Protein AF-A0A0Q6XI03-F1 (afdb_monomer)

pLDDT: mean 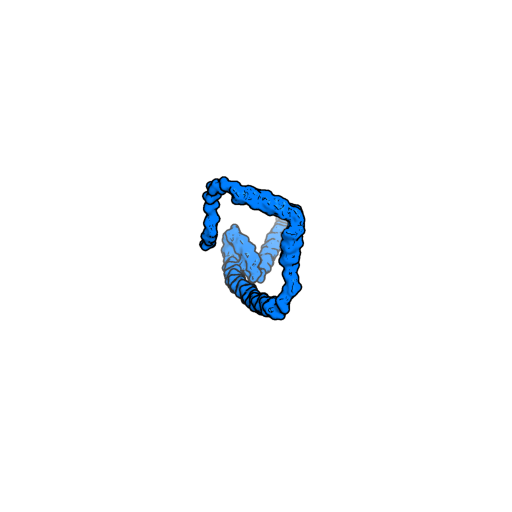73.68, std 15.42, range [41.09, 92.25]

Structure (mmCIF, N/CA/C/O backbone):
data_AF-A0A0Q6XI03-F1
#
_entry.id   AF-A0A0Q6XI03-F1
#
loop_
_atom_site.group_PDB
_atom_site.id
_atom_site.type_symbol
_atom_site.label_atom_id
_atom_site.label_alt_id
_atom_site.label_comp_id
_atom_site.label_asym_id
_atom_site.label_entity_id
_atom_site.label_seq_id
_atom_site.pdbx_PDB_ins_code
_atom_site.Cartn_x
_atom_site.Cartn_y
_atom_site.Cartn_z
_atom_site.occupancy
_atom_site.B_iso_or_equiv
_atom_site.auth_seq_id
_atom_site.auth_comp_id
_atom_site.auth_asym_id
_atom_site.auth_atom_id
_atom_site.pdbx_PDB_model_num
ATOM 1 N N . MET A 1 1 ? 54.865 -19.507 -55.260 1.00 41.16 1 MET A N 1
ATOM 2 C CA . MET A 1 1 ? 54.246 -18.188 -55.026 1.00 41.16 1 MET A CA 1
ATOM 3 C C . MET A 1 1 ? 53.096 -18.419 -54.079 1.00 41.16 1 MET A C 1
ATOM 5 O O . MET A 1 1 ? 52.071 -18.947 -54.483 1.00 41.16 1 MET A O 1
ATOM 9 N N . SER A 1 2 ? 53.371 -18.184 -52.802 1.00 54.59 2 SER A N 1
ATOM 10 C CA . SER A 1 2 ? 52.432 -18.338 -51.701 1.00 54.59 2 SER A CA 1
ATOM 11 C C . SER A 1 2 ? 51.731 -17.002 -51.524 1.00 54.59 2 SER A C 1
ATOM 13 O O . SER A 1 2 ? 52.381 -16.035 -51.143 1.00 54.59 2 SER A O 1
ATOM 15 N N . GLU A 1 3 ? 50.440 -16.940 -51.811 1.00 49.97 3 GLU A N 1
ATOM 16 C CA . GLU A 1 3 ? 49.596 -15.890 -51.255 1.00 49.97 3 GLU A CA 1
ATOM 17 C C . GLU A 1 3 ? 48.772 -16.546 -50.154 1.00 49.97 3 GLU A C 1
ATOM 19 O O . GLU A 1 3 ? 47.818 -17.284 -50.400 1.00 49.97 3 GLU A O 1
ATOM 24 N N . GLU A 1 4 ? 49.249 -16.357 -48.923 1.00 48.09 4 GLU A N 1
ATOM 25 C CA . GLU A 1 4 ? 48.496 -16.641 -47.713 1.00 48.09 4 GLU A CA 1
ATOM 26 C C . GLU A 1 4 ? 47.181 -15.866 -47.761 1.00 48.09 4 GLU A C 1
ATOM 28 O O . GLU A 1 4 ? 47.149 -14.637 -47.686 1.00 48.09 4 GLU A O 1
ATOM 33 N N . VAL A 1 5 ? 46.078 -16.605 -47.832 1.00 52.78 5 VAL A N 1
ATOM 34 C CA . VAL A 1 5 ? 44.763 -16.099 -47.456 1.00 52.78 5 VAL A CA 1
ATOM 35 C C . VAL A 1 5 ? 44.815 -15.843 -45.952 1.00 52.78 5 VAL A C 1
ATOM 37 O O . VAL A 1 5 ? 44.550 -16.729 -45.141 1.00 52.78 5 VAL A O 1
ATOM 40 N N . SER A 1 6 ? 45.207 -14.623 -45.588 1.00 53.72 6 SER A N 1
ATOM 41 C CA . SER A 1 6 ? 45.132 -14.087 -44.233 1.00 53.72 6 SER A CA 1
ATOM 42 C C . SER A 1 6 ? 43.655 -13.981 -43.842 1.00 53.72 6 SER A C 1
ATOM 44 O O . SER A 1 6 ? 42.992 -12.962 -44.035 1.00 53.72 6 SER A O 1
ATOM 46 N N . GLN A 1 7 ? 43.099 -15.096 -43.365 1.00 52.03 7 GLN A N 1
ATOM 47 C CA . GLN A 1 7 ? 41.801 -15.127 -42.712 1.00 52.03 7 GLN A CA 1
ATOM 48 C C . GLN A 1 7 ? 41.931 -14.387 -41.382 1.00 52.03 7 GLN A C 1
ATOM 50 O O . GLN A 1 7 ? 42.412 -14.926 -40.387 1.00 52.03 7 GLN A O 1
ATOM 55 N N . GLY A 1 8 ? 41.513 -13.123 -41.391 1.00 52.62 8 GLY A N 1
ATOM 56 C CA . GLY A 1 8 ? 41.371 -12.307 -40.197 1.00 52.62 8 GLY A CA 1
ATOM 57 C C . GLY A 1 8 ? 40.446 -12.982 -39.185 1.00 52.62 8 GLY A C 1
ATOM 58 O O . GLY A 1 8 ? 39.247 -13.127 -39.408 1.00 52.62 8 GLY A O 1
ATOM 59 N N . GLN A 1 9 ? 41.057 -13.405 -38.085 1.00 59.75 9 GLN A N 1
ATOM 60 C CA . GLN A 1 9 ? 40.503 -13.770 -36.783 1.00 59.75 9 GLN A CA 1
ATOM 61 C C . GLN A 1 9 ? 39.047 -13.302 -36.527 1.00 59.75 9 GLN A C 1
ATOM 63 O O . GLN A 1 9 ? 38.775 -12.099 -36.574 1.00 59.75 9 GLN A O 1
ATOM 68 N N . PRO A 1 10 ? 38.106 -14.195 -36.160 1.00 55.56 10 PRO A N 1
ATOM 69 C CA . PRO A 1 10 ? 36.762 -13.777 -35.786 1.00 55.56 10 PRO A CA 1
ATOM 70 C C . PRO A 1 10 ? 36.788 -13.069 -34.422 1.00 55.56 10 PRO A C 1
ATOM 72 O O . PRO A 1 10 ? 37.155 -13.654 -33.403 1.00 55.56 10 PRO A O 1
ATOM 75 N N . SER A 1 11 ? 36.352 -11.813 -34.376 1.00 58.31 11 SER A N 1
ATOM 76 C CA . SER A 1 11 ? 36.206 -10.969 -33.177 1.00 58.31 11 SER A CA 1
ATOM 77 C C . SER A 1 11 ? 35.059 -11.413 -32.237 1.00 58.31 11 SER A C 1
ATOM 79 O O . SER A 1 11 ? 34.314 -10.595 -31.698 1.00 58.31 11 SER A O 1
ATOM 81 N N . LEU A 1 12 ? 34.888 -12.724 -32.022 1.00 66.50 12 LEU A N 1
ATOM 82 C CA . LEU A 1 12 ? 33.642 -13.331 -31.528 1.00 66.50 12 LEU A CA 1
ATOM 83 C C . LEU A 1 12 ? 33.447 -13.599 -30.011 1.00 66.50 12 LEU A C 1
ATOM 85 O O . LEU A 1 12 ? 32.503 -14.318 -29.686 1.00 66.50 12 LEU A O 1
ATOM 89 N N . PRO A 1 13 ? 34.174 -13.020 -29.034 1.00 66.81 13 PRO A N 1
ATOM 90 C CA . PRO A 1 13 ? 33.734 -13.113 -27.636 1.00 66.81 13 PRO A CA 1
ATOM 91 C C . PRO A 1 13 ? 32.797 -11.965 -27.215 1.00 66.81 13 PRO A C 1
ATOM 93 O O . PRO A 1 13 ? 31.825 -12.193 -26.498 1.00 66.81 13 PRO A O 1
ATOM 96 N N . ILE A 1 14 ? 33.034 -10.731 -27.675 1.00 72.94 14 ILE A N 1
ATOM 97 C CA . ILE A 1 14 ? 32.363 -9.535 -27.127 1.00 72.94 14 ILE A CA 1
ATOM 98 C C . ILE A 1 14 ? 30.905 -9.432 -27.595 1.00 72.94 14 ILE A C 1
ATOM 100 O O . ILE A 1 14 ? 30.018 -9.171 -26.785 1.00 72.94 14 ILE A O 1
ATOM 104 N N . ALA A 1 15 ? 30.631 -9.689 -28.877 1.00 76.31 15 ALA A N 1
ATOM 105 C CA . ALA A 1 15 ? 29.280 -9.576 -29.435 1.00 76.31 15 ALA A CA 1
ATOM 106 C C . ALA A 1 15 ? 28.281 -10.535 -28.760 1.00 76.31 15 ALA A C 1
ATOM 108 O O . ALA A 1 15 ? 27.159 -10.150 -28.436 1.00 76.31 15 ALA A O 1
ATOM 109 N N . HIS A 1 16 ? 28.707 -11.769 -28.478 1.00 78.56 16 HIS A N 1
ATOM 110 C CA . HIS A 1 16 ? 27.873 -12.754 -27.793 1.00 78.56 16 HIS A CA 1
ATOM 111 C C . HIS A 1 16 ? 27.623 -12.381 -26.322 1.00 78.56 16 HIS A C 1
ATOM 113 O O . HIS A 1 16 ? 26.525 -12.600 -25.818 1.00 78.56 16 HIS A O 1
ATOM 119 N N . LEU A 1 17 ? 28.592 -11.758 -25.640 1.00 80.75 17 LEU A N 1
ATOM 120 C CA . LEU A 1 17 ? 28.395 -11.246 -24.278 1.00 80.75 17 LEU A CA 1
ATOM 121 C C . LEU A 1 17 ? 27.417 -10.063 -24.238 1.00 80.75 17 LEU A C 1
ATOM 123 O O . LEU A 1 17 ? 26.568 -10.011 -23.352 1.00 80.75 17 LEU A O 1
ATOM 127 N N . VAL A 1 18 ? 27.488 -9.150 -25.213 1.00 83.38 18 VAL A N 1
ATOM 128 C CA . VAL A 1 18 ? 26.518 -8.048 -25.361 1.00 83.38 18 VAL A CA 1
ATOM 129 C C . VAL A 1 18 ? 25.116 -8.594 -25.635 1.00 83.38 18 VAL A C 1
ATOM 131 O O . VAL A 1 18 ? 24.155 -8.147 -25.020 1.00 83.38 18 VAL A O 1
ATOM 134 N N . SER A 1 19 ? 25.003 -9.610 -26.494 1.00 84.12 19 SER A N 1
ATOM 135 C CA . SER A 1 19 ? 23.720 -10.241 -26.813 1.00 84.12 19 SER A CA 1
ATOM 136 C C . SER A 1 19 ? 23.139 -11.032 -25.633 1.00 84.12 19 SER A C 1
ATOM 138 O O . SER A 1 19 ? 21.935 -11.012 -25.401 1.00 84.12 19 SER A O 1
ATOM 140 N N . ARG A 1 20 ? 23.981 -11.677 -24.814 1.00 84.31 20 ARG A N 1
ATOM 141 C CA . ARG A 1 20 ? 23.528 -12.284 -23.553 1.00 84.31 20 ARG A CA 1
ATOM 142 C C . ARG A 1 20 ? 23.029 -11.242 -22.563 1.00 84.31 20 ARG A C 1
ATOM 144 O O . ARG A 1 20 ? 21.965 -11.437 -21.986 1.00 84.31 20 ARG A O 1
ATOM 151 N N . ARG A 1 21 ? 23.752 -10.128 -22.414 1.00 88.31 21 ARG A N 1
ATOM 152 C CA . ARG A 1 21 ? 23.326 -9.018 -21.554 1.00 88.31 21 ARG A CA 1
ATOM 153 C C . ARG A 1 21 ? 21.961 -8.479 -21.980 1.00 88.31 21 ARG A C 1
ATOM 155 O O . ARG A 1 21 ? 21.100 -8.334 -21.123 1.00 88.31 21 ARG A O 1
ATOM 162 N N . SER A 1 22 ? 21.737 -8.243 -23.274 1.00 88.00 22 SER A N 1
ATOM 163 C CA . SER A 1 22 ? 20.443 -7.732 -23.745 1.00 88.00 22 SER A CA 1
ATOM 164 C C . SER A 1 22 ? 19.298 -8.709 -23.464 1.00 88.00 22 SER A C 1
ATOM 166 O O . SER A 1 22 ? 18.223 -8.292 -23.054 1.00 88.00 22 SER A O 1
ATOM 168 N N . VAL A 1 23 ? 19.533 -10.020 -23.603 1.00 89.12 23 VAL A N 1
ATOM 169 C CA . VAL A 1 23 ? 18.523 -11.045 -23.278 1.00 89.12 23 VAL A CA 1
ATOM 170 C C . VAL A 1 23 ? 18.214 -11.081 -21.777 1.00 89.12 23 VAL A C 1
ATOM 172 O O . VAL A 1 23 ? 17.060 -11.247 -21.380 1.00 89.12 23 VAL A O 1
ATOM 175 N N . GLU A 1 24 ? 19.228 -10.934 -20.926 1.00 92.25 24 GLU A N 1
ATOM 176 C CA . GLU A 1 24 ? 19.040 -10.866 -19.474 1.00 92.25 24 GLU A CA 1
ATOM 177 C C . GLU A 1 24 ? 18.312 -9.584 -19.049 1.00 92.25 24 GLU A C 1
ATOM 179 O O . GLU A 1 24 ? 17.431 -9.647 -18.190 1.00 92.25 24 GLU A O 1
ATOM 184 N N . GLU A 1 25 ? 18.611 -8.452 -19.687 1.00 88.00 25 GLU A N 1
ATOM 185 C CA . GLU A 1 25 ? 17.915 -7.177 -19.487 1.00 88.00 25 GLU A CA 1
ATOM 186 C C . GLU A 1 25 ? 16.445 -7.269 -19.912 1.00 88.00 25 GLU A C 1
ATOM 188 O O . GLU A 1 25 ? 15.561 -6.929 -19.125 1.00 88.00 25 GLU A O 1
ATOM 193 N N . ASP A 1 26 ? 16.152 -7.813 -21.094 1.00 87.25 26 ASP A N 1
ATOM 194 C CA . ASP A 1 26 ? 14.778 -8.034 -21.560 1.00 87.25 26 ASP A CA 1
ATOM 195 C C . ASP A 1 26 ? 14.000 -8.941 -20.598 1.00 87.25 26 ASP A C 1
ATOM 197 O O . ASP A 1 26 ? 12.838 -8.685 -20.251 1.00 87.25 26 ASP A O 1
ATOM 201 N N . ARG A 1 27 ? 14.658 -9.990 -20.089 1.00 90.00 27 ARG A N 1
ATOM 202 C CA . ARG A 1 27 ? 14.072 -10.872 -19.080 1.00 90.00 27 ARG A CA 1
ATOM 203 C C . ARG A 1 27 ? 13.823 -10.130 -17.766 1.00 90.00 27 ARG A C 1
ATOM 205 O O . ARG A 1 27 ? 12.771 -10.342 -17.159 1.00 90.00 27 ARG A O 1
ATOM 212 N N . ALA A 1 28 ? 14.740 -9.279 -17.316 1.00 89.50 28 ALA A N 1
ATOM 213 C CA . ALA A 1 28 ? 14.558 -8.470 -16.114 1.00 89.50 28 ALA A CA 1
ATOM 214 C C . ALA A 1 28 ? 13.372 -7.503 -16.267 1.00 89.50 28 ALA A C 1
ATOM 216 O O . ALA A 1 28 ? 12.508 -7.448 -15.389 1.00 89.50 28 ALA A O 1
ATOM 217 N N . TRP A 1 29 ? 13.251 -6.836 -17.418 1.00 85.75 29 TRP A N 1
ATOM 218 C CA . TRP A 1 29 ? 12.106 -5.979 -17.724 1.00 85.75 29 TRP A CA 1
ATOM 219 C C . TRP A 1 29 ? 10.790 -6.752 -17.717 1.00 85.75 29 TRP A C 1
ATOM 221 O O . TRP A 1 29 ? 9.815 -6.292 -17.122 1.00 85.75 29 TRP A O 1
ATOM 231 N N . SER A 1 30 ? 10.751 -7.953 -18.301 1.00 88.38 30 SER A N 1
ATOM 232 C CA . SER A 1 30 ? 9.541 -8.787 -18.302 1.00 88.38 30 SER A CA 1
ATOM 233 C C . SER A 1 30 ? 9.062 -9.155 -16.888 1.00 88.38 30 SER A C 1
ATOM 235 O O . SER A 1 30 ? 7.865 -9.098 -16.599 1.00 88.38 30 SER A O 1
ATOM 237 N N . GLN A 1 31 ? 9.993 -9.455 -15.975 1.00 89.06 31 GLN A N 1
ATOM 238 C CA . GLN A 1 31 ? 9.680 -9.745 -14.573 1.00 89.06 31 GLN A CA 1
ATOM 239 C C . GLN A 1 31 ? 9.146 -8.505 -13.854 1.00 89.06 31 GLN A C 1
ATOM 241 O O . GLN A 1 31 ? 8.188 -8.596 -13.086 1.00 89.06 31 GLN A O 1
ATOM 246 N N . LEU A 1 32 ? 9.710 -7.337 -14.155 1.00 86.56 32 LEU A N 1
ATOM 247 C CA . LEU A 1 32 ? 9.270 -6.060 -13.608 1.00 86.56 32 LEU A CA 1
ATOM 248 C C . LEU A 1 32 ? 7.840 -5.709 -14.049 1.00 86.56 32 LEU A C 1
ATOM 250 O O . LEU A 1 32 ? 7.029 -5.267 -13.235 1.00 86.56 32 LEU A O 1
ATOM 254 N N . TYR A 1 33 ? 7.494 -5.981 -15.312 1.00 86.19 33 TYR A N 1
ATOM 255 C CA . TYR A 1 33 ? 6.124 -5.840 -15.812 1.00 86.19 33 TYR A CA 1
ATOM 256 C C . TYR A 1 33 ? 5.135 -6.755 -15.079 1.00 86.19 33 TYR A C 1
ATOM 258 O O . TYR A 1 33 ? 4.023 -6.321 -14.777 1.00 86.19 33 TYR A O 1
ATOM 266 N N . ALA A 1 34 ? 5.522 -7.995 -14.765 1.00 87.94 34 ALA A N 1
ATOM 267 C CA . ALA A 1 34 ? 4.679 -8.910 -13.994 1.00 87.94 34 ALA A CA 1
ATOM 268 C C . ALA A 1 34 ? 4.520 -8.458 -12.529 1.00 87.94 34 ALA A C 1
ATOM 270 O O . ALA A 1 34 ? 3.435 -8.562 -11.955 1.00 87.94 34 ALA A O 1
ATOM 271 N N . ALA A 1 35 ? 5.584 -7.908 -11.938 1.00 87.69 35 ALA A N 1
ATOM 272 C CA . ALA A 1 35 ? 5.618 -7.466 -10.546 1.00 87.69 35 ALA A CA 1
ATOM 273 C C . ALA A 1 35 ? 4.940 -6.106 -10.294 1.00 87.69 35 ALA A C 1
ATOM 275 O O . ALA A 1 35 ? 4.690 -5.766 -9.139 1.00 87.69 35 ALA A O 1
ATOM 276 N N . ILE A 1 36 ? 4.585 -5.342 -11.336 1.00 87.94 36 ILE A N 1
ATOM 277 C CA . ILE A 1 36 ? 4.082 -3.958 -11.218 1.00 87.94 36 ILE A CA 1
ATOM 278 C C . ILE A 1 36 ? 2.764 -3.814 -10.442 1.00 87.94 36 ILE A C 1
ATOM 280 O O . ILE A 1 36 ? 2.400 -2.721 -10.010 1.00 87.94 36 ILE A O 1
ATOM 284 N N . HIS A 1 37 ? 2.036 -4.920 -10.275 1.00 84.06 37 HIS A N 1
ATOM 285 C CA . HIS A 1 37 ? 0.844 -4.986 -9.434 1.00 84.06 37 HIS A CA 1
ATOM 286 C C . HIS A 1 37 ? 1.152 -4.787 -7.947 1.00 84.06 37 HIS A C 1
ATOM 288 O O . HIS A 1 37 ? 0.259 -4.412 -7.191 1.00 84.06 37 HIS A O 1
ATOM 294 N N . GLN A 1 38 ? 2.396 -5.029 -7.529 1.00 87.25 38 GLN A N 1
ATOM 295 C CA . GLN A 1 38 ? 2.834 -4.795 -6.163 1.00 87.25 38 GLN A CA 1
ATOM 296 C C . GLN A 1 38 ? 3.199 -3.315 -5.977 1.00 87.25 38 GLN A C 1
ATOM 298 O O . GLN A 1 38 ? 4.017 -2.786 -6.735 1.00 87.25 38 GLN A O 1
ATOM 303 N N . PRO A 1 39 ? 2.639 -2.634 -4.963 1.00 86.12 39 PRO A N 1
ATOM 304 C CA . PRO A 1 39 ? 2.864 -1.204 -4.767 1.00 86.12 39 PRO A CA 1
ATOM 305 C C . PRO A 1 39 ? 4.322 -0.859 -4.433 1.00 86.12 39 PRO A C 1
ATOM 307 O O . PRO A 1 39 ? 4.831 0.144 -4.922 1.00 86.12 39 PRO A O 1
ATOM 310 N N . SER A 1 40 ? 5.020 -1.708 -3.672 1.00 86.56 40 SER A N 1
ATOM 311 C CA . SER A 1 40 ? 6.439 -1.508 -3.342 1.00 86.56 40 SER A CA 1
ATOM 312 C C . SER A 1 40 ? 7.330 -1.528 -4.586 1.00 86.56 40 SER A C 1
ATOM 314 O O . SER A 1 40 ? 8.158 -0.643 -4.776 1.00 86.56 40 SER A O 1
ATOM 316 N N . ALA A 1 41 ? 7.103 -2.493 -5.482 1.00 85.94 41 ALA A N 1
ATOM 317 C CA . ALA A 1 41 ? 7.808 -2.562 -6.756 1.00 85.94 41 ALA A CA 1
ATOM 318 C C . ALA A 1 41 ? 7.472 -1.350 -7.642 1.00 85.94 41 ALA A C 1
ATOM 320 O O . ALA A 1 41 ? 8.358 -0.764 -8.254 1.00 85.94 41 ALA A O 1
ATOM 321 N N . ALA A 1 42 ? 6.208 -0.916 -7.687 1.00 88.31 42 ALA A N 1
ATOM 322 C CA . ALA A 1 42 ? 5.807 0.256 -8.465 1.00 88.31 42 ALA A CA 1
ATOM 323 C C . ALA A 1 42 ? 6.496 1.558 -8.007 1.00 88.31 42 ALA A C 1
ATOM 325 O O . ALA A 1 42 ? 6.872 2.368 -8.856 1.00 88.31 42 ALA A O 1
ATOM 326 N N . GLU A 1 43 ? 6.703 1.757 -6.701 1.00 89.62 43 GLU A N 1
ATOM 327 C CA . GLU A 1 43 ? 7.446 2.909 -6.160 1.00 89.62 43 GLU A CA 1
ATOM 328 C C . GLU A 1 43 ? 8.903 2.941 -6.623 1.00 89.62 43 GLU A C 1
ATOM 330 O O . GLU A 1 43 ? 9.377 3.966 -7.123 1.00 89.62 43 GLU A O 1
ATOM 335 N N . GLU A 1 44 ? 9.607 1.819 -6.487 1.00 88.50 44 GLU A N 1
ATOM 336 C CA . GLU A 1 44 ? 11.012 1.705 -6.883 1.00 88.50 44 GLU A CA 1
ATOM 337 C C . GLU A 1 44 ? 11.188 1.950 -8.381 1.00 88.50 44 GLU A C 1
ATOM 339 O O . GLU A 1 44 ? 12.089 2.683 -8.799 1.00 88.50 44 GLU A O 1
ATOM 344 N N . VAL A 1 45 ? 10.269 1.421 -9.191 1.00 89.12 45 VAL A N 1
ATOM 345 C CA . VAL A 1 45 ? 10.326 1.592 -10.640 1.00 89.12 45 VAL A CA 1
ATOM 346 C C . VAL A 1 45 ? 10.018 3.028 -11.055 1.00 89.12 45 VAL A C 1
ATOM 348 O O . VAL A 1 45 ? 10.706 3.570 -11.916 1.00 89.12 45 VAL A O 1
ATOM 351 N N . VAL A 1 46 ? 9.049 3.700 -10.424 1.00 90.00 46 VAL A N 1
ATOM 352 C CA . VAL A 1 46 ? 8.809 5.134 -10.672 1.00 90.00 46 VAL A CA 1
ATOM 353 C C . VAL A 1 46 ? 10.043 5.958 -10.308 1.00 90.00 46 VAL A C 1
ATOM 355 O O . VAL A 1 46 ? 10.436 6.819 -11.092 1.00 90.00 46 VAL A O 1
ATOM 358 N N . LYS A 1 47 ? 10.691 5.668 -9.173 1.00 91.75 47 LYS A N 1
ATOM 359 C CA . LYS A 1 47 ? 11.918 6.352 -8.742 1.00 91.75 47 LYS A CA 1
ATOM 360 C C . LYS A 1 47 ? 13.060 6.167 -9.745 1.00 91.75 47 LYS A C 1
ATOM 362 O O . LYS A 1 47 ? 13.757 7.131 -10.052 1.00 91.75 47 LYS A O 1
ATOM 367 N N . GLN A 1 48 ? 13.233 4.956 -10.273 1.00 87.38 48 GLN A N 1
ATOM 368 C CA . GLN A 1 48 ? 14.266 4.662 -11.265 1.00 87.38 48 GLN A CA 1
ATOM 369 C C . GLN A 1 48 ? 13.968 5.317 -12.623 1.00 87.38 48 GLN A C 1
ATOM 371 O O . GLN A 1 48 ? 14.856 5.928 -13.215 1.00 87.38 48 GLN A O 1
ATOM 376 N N . LEU A 1 49 ? 12.719 5.263 -13.098 1.00 89.12 49 LEU A N 1
ATOM 377 C CA . LEU A 1 49 ? 12.318 5.875 -14.372 1.00 89.12 49 LEU A CA 1
ATOM 378 C C . LEU A 1 49 ? 12.274 7.408 -14.308 1.00 89.12 49 LEU A C 1
ATOM 380 O O . LEU A 1 49 ? 12.477 8.060 -15.326 1.00 89.12 49 LEU A O 1
ATOM 384 N N . ASP A 1 50 ? 12.017 8.016 -13.150 1.00 89.19 50 ASP A N 1
ATOM 385 C CA . ASP A 1 50 ? 12.113 9.474 -13.016 1.00 89.19 50 ASP A CA 1
ATOM 386 C C . ASP A 1 50 ? 13.574 9.965 -13.016 1.00 89.19 50 ASP A C 1
AT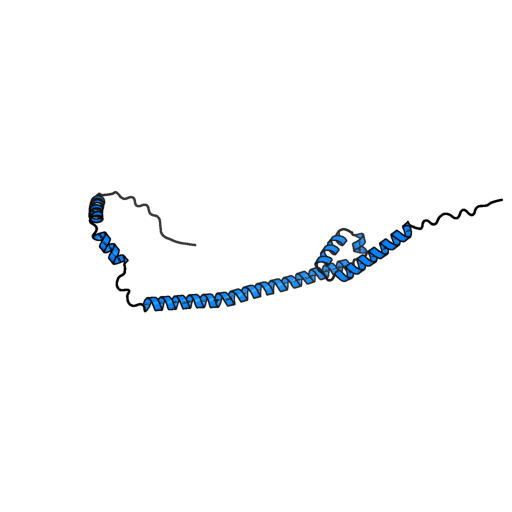OM 388 O O . ASP A 1 50 ? 13.820 11.103 -13.416 1.00 89.19 50 ASP A O 1
ATOM 392 N N . GLY A 1 51 ? 14.537 9.110 -12.645 1.00 88.81 51 GLY A N 1
ATOM 393 C CA . GLY A 1 51 ? 15.974 9.390 -12.749 1.00 88.81 51 GLY A CA 1
ATOM 394 C C . GLY A 1 51 ? 16.562 9.192 -14.153 1.00 88.81 51 GLY A C 1
ATOM 395 O O . GLY A 1 51 ? 17.541 9.853 -14.494 1.00 88.81 51 GLY A O 1
ATOM 396 N N . ASP A 1 52 ? 15.961 8.330 -14.980 1.00 88.00 52 ASP A N 1
ATOM 397 C CA . ASP A 1 52 ? 16.414 8.046 -16.347 1.00 88.00 52 ASP A CA 1
ATOM 398 C C . ASP A 1 52 ? 15.344 8.394 -17.399 1.00 88.00 52 ASP A C 1
ATOM 400 O O . ASP A 1 52 ? 14.434 7.619 -17.717 1.00 88.00 52 ASP A O 1
ATOM 404 N N . ALA A 1 53 ? 15.496 9.578 -17.997 1.00 84.31 53 ALA A N 1
ATOM 405 C CA . ALA A 1 53 ? 14.578 10.102 -19.003 1.00 84.31 53 ALA A CA 1
ATOM 406 C C . ALA A 1 53 ? 14.537 9.275 -20.301 1.00 84.31 53 ALA A C 1
ATOM 408 O O . ALA A 1 53 ? 13.525 9.324 -21.007 1.00 84.31 53 ALA A O 1
ATOM 409 N N . GLN A 1 54 ? 15.597 8.532 -20.633 1.00 84.31 54 GLN A N 1
ATOM 410 C CA . GLN A 1 54 ? 15.633 7.699 -21.834 1.00 84.31 54 GLN A CA 1
ATOM 411 C C . GLN A 1 54 ? 14.847 6.403 -21.601 1.00 84.31 54 GLN A C 1
ATOM 413 O O . GLN A 1 54 ? 13.948 6.080 -22.383 1.00 84.31 54 GLN A O 1
ATOM 418 N N . SER A 1 55 ? 15.077 5.732 -20.470 1.00 81.00 55 SER A N 1
ATOM 419 C CA . SER A 1 55 ? 14.307 4.543 -20.070 1.00 81.00 55 SER A CA 1
ATOM 420 C C . SER A 1 55 ? 12.822 4.850 -19.852 1.00 81.00 55 SER A C 1
ATOM 422 O O . SER A 1 55 ? 11.955 4.060 -20.231 1.00 81.00 55 SER A O 1
ATOM 424 N N . LYS A 1 56 ? 12.493 6.041 -19.338 1.00 86.44 56 LYS A N 1
ATOM 425 C CA . LYS A 1 56 ? 11.104 6.508 -19.198 1.00 86.44 56 LYS A CA 1
ATOM 426 C C . LYS A 1 56 ? 10.363 6.623 -20.526 1.00 86.44 56 LYS A C 1
ATOM 428 O O . LYS A 1 56 ? 9.173 6.322 -20.587 1.00 86.44 56 LYS A O 1
ATOM 433 N N . ARG A 1 57 ? 11.045 7.079 -21.582 1.00 87.06 57 ARG A N 1
ATOM 434 C CA . ARG A 1 57 ? 10.458 7.184 -22.928 1.00 87.06 57 ARG A CA 1
ATOM 435 C C . ARG A 1 57 ? 10.237 5.800 -23.534 1.00 87.06 57 ARG A C 1
ATOM 437 O O . ARG A 1 57 ? 9.174 5.565 -24.099 1.00 87.06 57 ARG A O 1
ATOM 444 N N . ASN A 1 58 ? 11.186 4.882 -23.345 1.00 86.44 58 ASN A N 1
ATOM 445 C CA . ASN A 1 58 ? 11.097 3.512 -23.857 1.00 86.44 58 ASN A CA 1
ATOM 446 C C . ASN A 1 58 ? 10.027 2.670 -23.136 1.00 86.44 58 ASN A C 1
ATOM 448 O O . ASN A 1 58 ? 9.385 1.823 -23.754 1.00 86.44 58 ASN A O 1
ATOM 452 N N . HIS A 1 59 ? 9.786 2.920 -21.844 1.00 86.94 59 HIS A N 1
ATOM 453 C CA . HIS A 1 59 ? 8.847 2.151 -21.016 1.00 86.94 59 HIS A CA 1
ATOM 454 C C . HIS A 1 59 ? 7.740 3.018 -20.393 1.00 86.94 59 HIS A C 1
ATOM 456 O O . HIS A 1 59 ? 7.355 2.845 -19.234 1.00 86.94 59 HIS A O 1
ATOM 462 N N . LEU A 1 60 ? 7.175 3.939 -21.181 1.00 89.00 60 LEU A N 1
ATOM 463 C CA . LEU A 1 60 ? 6.119 4.857 -20.733 1.00 89.00 60 LEU A CA 1
ATOM 464 C C . LEU A 1 60 ? 4.881 4.121 -20.189 1.00 89.00 60 LEU A C 1
ATOM 466 O O . LEU A 1 60 ? 4.291 4.537 -19.192 1.00 89.00 60 LEU A O 1
ATOM 470 N N . ALA A 1 61 ? 4.492 3.014 -20.826 1.00 88.75 61 ALA A N 1
ATOM 471 C CA . ALA A 1 61 ? 3.342 2.219 -20.401 1.00 88.75 61 ALA A CA 1
ATOM 472 C C . ALA A 1 61 ? 3.524 1.667 -18.978 1.00 88.75 61 ALA A C 1
ATOM 474 O O . ALA A 1 61 ? 2.586 1.686 -18.179 1.00 88.75 61 ALA A O 1
ATOM 475 N N . LEU A 1 62 ? 4.747 1.242 -18.642 1.00 89.12 62 LEU A N 1
ATOM 476 C CA . LEU A 1 62 ? 5.093 0.778 -17.304 1.00 89.12 62 LEU A CA 1
ATOM 477 C C . LEU A 1 62 ? 4.981 1.924 -16.297 1.00 89.12 62 LEU A C 1
ATOM 479 O O . LEU A 1 62 ? 4.335 1.768 -15.266 1.00 89.12 62 LEU A O 1
ATOM 483 N N . TYR A 1 63 ? 5.525 3.095 -16.629 1.00 90.69 63 TYR A N 1
ATOM 484 C CA . TYR A 1 63 ? 5.443 4.283 -15.778 1.00 90.69 63 TYR A CA 1
ATOM 485 C C . TYR A 1 63 ? 4.001 4.690 -15.453 1.00 90.69 63 TYR A C 1
ATOM 487 O O . TYR A 1 63 ? 3.666 4.972 -14.300 1.00 90.69 63 TYR A O 1
ATOM 495 N N . ILE A 1 64 ? 3.128 4.708 -16.465 1.00 91.62 64 ILE A N 1
ATOM 496 C CA . ILE A 1 64 ? 1.709 5.031 -16.281 1.00 91.62 64 ILE A CA 1
ATOM 497 C C . ILE A 1 64 ? 1.055 3.986 -15.377 1.00 91.62 64 ILE A C 1
ATOM 499 O O . ILE A 1 64 ? 0.377 4.357 -14.418 1.00 91.62 64 ILE A O 1
ATOM 503 N N . ARG A 1 65 ? 1.309 2.697 -15.632 1.00 89.75 65 ARG A N 1
ATOM 504 C CA . ARG A 1 65 ? 0.742 1.603 -14.840 1.00 89.75 65 ARG A CA 1
ATOM 505 C C . ARG A 1 65 ? 1.208 1.624 -13.383 1.00 89.75 65 ARG A C 1
ATOM 507 O O . ARG A 1 65 ? 0.393 1.441 -12.484 1.00 89.75 65 ARG A O 1
ATOM 514 N N . ALA A 1 66 ? 2.480 1.919 -13.140 1.00 89.44 66 ALA A N 1
ATOM 515 C CA . ALA A 1 66 ? 3.030 2.089 -11.799 1.00 89.44 66 ALA A CA 1
ATOM 516 C C . ALA A 1 66 ? 2.354 3.254 -11.057 1.00 89.44 66 ALA A C 1
ATOM 518 O O . ALA A 1 66 ? 1.956 3.144 -9.901 1.00 89.44 66 ALA A O 1
ATOM 519 N N . LYS A 1 67 ? 2.132 4.384 -11.740 1.00 91.12 67 LYS A N 1
ATOM 520 C CA . LYS A 1 67 ? 1.410 5.518 -11.148 1.00 91.12 67 LYS A CA 1
ATOM 521 C C . LYS A 1 67 ? -0.050 5.201 -10.841 1.00 91.12 67 LYS A C 1
ATOM 523 O O . LYS A 1 67 ? -0.582 5.732 -9.865 1.00 91.12 67 LYS A O 1
ATOM 528 N N . THR A 1 68 ? -0.713 4.379 -11.651 1.00 90.56 68 THR A N 1
ATOM 529 C CA . THR A 1 68 ? -2.097 3.967 -11.380 1.00 90.56 68 THR A CA 1
ATOM 530 C C . THR A 1 68 ? -2.187 3.015 -10.192 1.00 90.56 68 THR A C 1
ATOM 532 O O . THR A 1 68 ? -3.031 3.242 -9.327 1.00 90.56 68 THR A O 1
ATOM 535 N N . THR A 1 69 ? -1.283 2.037 -10.069 1.00 88.44 69 THR A N 1
ATOM 536 C CA . THR A 1 69 ? -1.294 1.095 -8.934 1.00 88.44 69 THR A CA 1
ATOM 537 C C . THR A 1 69 ? -1.059 1.809 -7.602 1.00 88.44 69 THR A C 1
ATOM 539 O O . THR A 1 69 ? -1.768 1.545 -6.632 1.00 88.44 69 THR A O 1
ATOM 542 N N . LEU A 1 70 ? -0.174 2.813 -7.562 1.00 88.56 70 LEU A N 1
ATOM 543 C CA . LEU A 1 70 ? 0.029 3.641 -6.363 1.00 88.56 70 LEU A CA 1
ATOM 544 C C . LEU A 1 70 ? -1.201 4.474 -5.981 1.00 88.56 70 LEU A C 1
ATOM 546 O O . LEU A 1 70 ? -1.500 4.663 -4.800 1.00 88.56 70 LEU A O 1
ATOM 550 N N . ARG A 1 71 ? -1.965 4.960 -6.967 1.00 88.75 71 ARG A N 1
ATOM 551 C CA . ARG A 1 71 ? -3.221 5.681 -6.701 1.00 88.75 71 ARG A CA 1
ATOM 552 C C . ARG A 1 71 ? -4.296 4.753 -6.138 1.00 88.75 71 ARG A C 1
ATOM 554 O O . ARG A 1 71 ? -4.990 5.134 -5.197 1.00 88.75 71 ARG A O 1
ATOM 561 N N . GLU A 1 72 ? -4.418 3.548 -6.685 1.00 88.12 72 GLU A N 1
ATOM 562 C CA . GLU A 1 72 ? -5.368 2.532 -6.221 1.00 88.12 72 GLU A CA 1
ATOM 563 C C . GLU A 1 72 ? -5.041 2.033 -4.811 1.00 88.12 72 GLU A C 1
ATOM 565 O O . GLU A 1 72 ? -5.945 1.877 -3.981 1.00 88.12 72 GLU A O 1
ATOM 570 N N . GLN A 1 73 ? -3.753 1.846 -4.509 1.00 86.25 73 GLN A N 1
ATOM 571 C CA . GLN A 1 73 ? -3.303 1.488 -3.169 1.00 86.25 73 GLN A CA 1
ATOM 572 C C . GLN A 1 73 ? -3.653 2.595 -2.173 1.00 86.25 73 GLN A C 1
ATOM 574 O O . GLN A 1 73 ? -4.290 2.313 -1.161 1.00 86.25 73 GLN A O 1
ATOM 579 N N . LYS A 1 74 ? -3.337 3.860 -2.482 1.00 83.62 74 LYS A N 1
ATOM 580 C CA . LYS A 1 74 ? -3.672 4.998 -1.613 1.00 83.62 74 LYS A CA 1
ATOM 581 C C . LYS A 1 74 ? -5.179 5.112 -1.364 1.00 83.62 74 LYS A C 1
ATOM 583 O O . LYS A 1 74 ? -5.607 5.403 -0.247 1.00 83.62 74 LYS A O 1
ATOM 588 N N . ALA A 1 75 ? -5.998 4.853 -2.385 1.00 82.94 75 ALA A N 1
ATOM 589 C CA . ALA A 1 75 ? -7.454 4.829 -2.248 1.00 82.94 75 ALA A CA 1
ATOM 590 C C . ALA A 1 75 ? -7.939 3.667 -1.360 1.00 82.94 75 ALA A C 1
ATOM 592 O O . ALA A 1 75 ? -8.845 3.840 -0.539 1.00 82.94 75 ALA A O 1
ATOM 593 N N . SER A 1 76 ? -7.326 2.491 -1.494 1.00 78.56 76 SER A N 1
ATOM 594 C CA . SER A 1 76 ? -7.646 1.316 -0.676 1.00 78.56 76 SER A CA 1
ATOM 595 C C . SER A 1 76 ? -7.196 1.485 0.774 1.00 78.56 76 SER A C 1
ATOM 597 O O . SER A 1 76 ? -7.936 1.135 1.693 1.00 78.56 76 SER A O 1
ATOM 599 N N . GLU A 1 77 ? -6.038 2.097 0.999 1.00 79.38 77 GLU A N 1
ATOM 600 C CA . GLU A 1 77 ? -5.531 2.405 2.330 1.00 79.38 77 GLU A CA 1
ATOM 601 C C . GLU A 1 77 ? -6.414 3.437 3.040 1.00 79.38 77 GLU A C 1
ATOM 603 O O . GLU A 1 77 ? -6.812 3.221 4.184 1.00 79.38 77 GLU A O 1
ATOM 608 N N . ALA A 1 78 ? -6.834 4.500 2.345 1.00 77.88 78 ALA A N 1
ATOM 609 C CA . ALA A 1 78 ? -7.753 5.495 2.898 1.00 77.88 78 ALA A CA 1
ATOM 610 C C . ALA A 1 78 ? -9.096 4.879 3.334 1.00 77.88 78 ALA A C 1
ATOM 612 O O . ALA A 1 78 ? -9.680 5.288 4.342 1.00 77.88 78 ALA A O 1
ATOM 613 N N . ARG A 1 79 ? -9.588 3.871 2.602 1.00 73.69 79 ARG A N 1
ATOM 614 C CA . ARG A 1 79 ? -10.788 3.115 2.985 1.00 73.69 79 ARG A CA 1
ATOM 615 C C . ARG A 1 79 ? -10.529 2.246 4.216 1.00 73.69 79 ARG A C 1
ATOM 617 O O . ARG A 1 79 ? -11.314 2.293 5.162 1.00 73.69 79 ARG A O 1
ATOM 624 N N . ASN A 1 80 ? -9.422 1.509 4.240 1.00 75.25 80 ASN A N 1
ATOM 625 C CA . ASN A 1 80 ? -9.070 0.633 5.359 1.00 75.25 80 ASN A CA 1
ATOM 626 C C . ASN A 1 80 ? -8.816 1.412 6.657 1.00 75.25 80 ASN A C 1
ATOM 628 O O . ASN A 1 80 ? -9.229 0.960 7.722 1.00 75.25 80 ASN A O 1
ATOM 632 N N . GLN A 1 81 ? -8.224 2.606 6.582 1.00 77.44 81 GLN A N 1
ATOM 633 C CA . GLN A 1 81 ? -8.030 3.479 7.744 1.00 77.44 81 GLN A CA 1
ATOM 634 C C . GLN A 1 81 ? -9.365 3.912 8.362 1.00 77.44 81 GLN A C 1
ATOM 636 O O . GLN A 1 81 ? -9.523 3.869 9.583 1.00 77.44 81 GLN A O 1
ATOM 641 N N . ARG A 1 82 ? -10.357 4.269 7.534 1.00 79.56 82 ARG A N 1
ATOM 642 C CA . ARG A 1 82 ? -11.698 4.640 8.019 1.00 79.56 82 ARG A CA 1
ATOM 643 C C . ARG A 1 82 ? -12.397 3.466 8.695 1.00 79.56 82 ARG A C 1
ATOM 645 O O . ARG A 1 82 ? -12.986 3.645 9.756 1.00 79.56 82 ARG A O 1
ATOM 652 N N . VAL A 1 83 ? -12.295 2.270 8.116 1.00 77.12 83 VAL A N 1
ATOM 653 C CA . VAL A 1 83 ? -12.896 1.056 8.687 1.00 77.12 83 VAL A CA 1
ATOM 654 C C . VAL A 1 83 ? -12.195 0.656 9.985 1.00 77.12 83 VAL A C 1
ATOM 656 O O . VAL A 1 83 ? -12.867 0.408 10.980 1.00 77.12 83 VAL A O 1
ATOM 659 N N . GLY A 1 84 ? -10.862 0.665 10.027 1.00 78.38 84 GLY A N 1
ATOM 660 C CA . GLY A 1 84 ? -10.100 0.338 11.235 1.00 78.38 84 GLY A CA 1
ATOM 661 C C . GLY A 1 84 ? -10.366 1.314 12.383 1.00 78.38 84 GLY A C 1
ATOM 662 O O . GLY A 1 84 ? -10.591 0.891 13.518 1.00 78.38 84 GLY A O 1
ATOM 663 N N . ALA A 1 85 ? -10.419 2.616 12.088 1.00 81.81 85 ALA A N 1
ATOM 664 C CA . ALA A 1 85 ? -10.785 3.634 13.068 1.00 81.81 85 ALA A CA 1
ATOM 665 C C . ALA A 1 85 ? -12.233 3.461 13.551 1.00 81.81 85 ALA A C 1
ATOM 667 O O . ALA A 1 85 ? -12.489 3.520 14.752 1.00 81.81 85 ALA A O 1
ATOM 668 N N . PHE A 1 86 ? -13.172 3.187 12.641 1.00 84.56 86 PHE A N 1
ATOM 669 C CA . PHE A 1 86 ? -14.568 2.943 12.993 1.00 84.56 86 PHE A CA 1
ATOM 670 C C . PHE A 1 86 ? -14.727 1.715 13.892 1.00 84.56 86 PHE A C 1
ATOM 672 O O . PHE A 1 86 ? -15.360 1.812 14.937 1.00 84.56 86 PHE A O 1
ATOM 679 N N . VAL A 1 87 ? -14.105 0.587 13.540 1.00 89.06 87 VAL A N 1
ATOM 680 C CA . VAL A 1 87 ? -14.151 -0.650 14.334 1.00 89.06 87 VAL A CA 1
ATOM 681 C C . VAL A 1 87 ? -13.541 -0.433 15.717 1.00 89.06 87 VAL A C 1
ATOM 683 O O . VAL A 1 87 ? -14.122 -0.853 16.716 1.00 89.06 87 VAL A O 1
ATOM 686 N N . ARG A 1 88 ? -12.411 0.278 15.809 1.00 90.88 88 ARG A N 1
ATOM 687 C CA . ARG A 1 88 ? -11.775 0.594 17.096 1.00 90.88 88 ARG A CA 1
ATOM 688 C C . ARG A 1 88 ? -12.668 1.470 17.972 1.00 90.88 88 ARG A C 1
ATOM 690 O O . ARG A 1 88 ? -12.805 1.202 19.166 1.00 90.88 88 ARG A O 1
ATOM 697 N N . THR A 1 89 ? -13.308 2.481 17.391 1.00 85.19 89 THR A N 1
ATOM 698 C CA . THR A 1 89 ? -14.258 3.346 18.098 1.00 85.19 89 THR A CA 1
ATOM 699 C C . THR A 1 89 ? -15.504 2.569 18.519 1.00 85.19 89 THR A C 1
ATOM 701 O O . THR A 1 89 ? -15.885 2.633 19.685 1.00 85.19 89 THR A O 1
ATOM 704 N N . ALA A 1 90 ? -16.093 1.771 17.626 1.00 89.56 90 ALA A N 1
ATOM 705 C CA . ALA A 1 90 ? -17.263 0.945 17.910 1.00 89.56 90 ALA A CA 1
ATOM 706 C C . ALA A 1 90 ? -16.988 -0.044 19.047 1.00 89.56 90 ALA A C 1
ATOM 708 O O . ALA A 1 90 ? -17.752 -0.095 20.007 1.00 89.56 90 ALA A O 1
ATOM 709 N N . LEU A 1 91 ? -15.857 -0.752 19.004 1.00 89.69 91 LEU A N 1
ATOM 710 C CA . LEU A 1 91 ? -15.447 -1.652 20.079 1.00 89.69 91 LEU A CA 1
ATOM 711 C C . LEU A 1 91 ? -15.252 -0.894 21.398 1.00 89.69 91 LEU A C 1
ATOM 713 O O . LEU A 1 91 ? -15.716 -1.341 22.442 1.00 89.69 91 LEU A O 1
ATOM 717 N N . THR A 1 92 ? -14.623 0.283 21.355 1.00 87.50 92 THR A N 1
ATOM 718 C CA . THR A 1 92 ? -14.440 1.116 22.551 1.00 87.50 92 THR A CA 1
ATOM 719 C C . THR A 1 92 ? -15.783 1.531 23.150 1.00 87.50 92 THR A C 1
ATOM 721 O O . THR A 1 92 ? -15.954 1.431 24.360 1.00 87.50 92 THR A O 1
ATOM 724 N N . PHE A 1 93 ? -16.758 1.940 22.333 1.00 87.69 93 PHE A N 1
ATOM 725 C CA . PHE A 1 93 ? -18.107 2.281 22.799 1.00 87.69 93 PHE A CA 1
ATOM 726 C C . PHE A 1 93 ? -18.865 1.069 23.349 1.00 87.69 93 PHE A C 1
ATOM 728 O O . PHE A 1 93 ? -19.449 1.163 24.429 1.00 87.69 93 PHE A O 1
ATOM 735 N N . VAL A 1 94 ? -18.818 -0.067 22.650 1.00 90.19 94 VAL A N 1
ATOM 736 C CA . VAL A 1 94 ? -19.475 -1.317 23.063 1.00 90.19 94 VAL A CA 1
ATOM 737 C C . VAL A 1 94 ? -18.877 -1.872 24.350 1.00 90.19 94 VAL A C 1
ATOM 739 O O . VAL A 1 94 ? -19.600 -2.489 25.114 1.00 90.19 94 VAL A O 1
ATOM 742 N N . VAL A 1 95 ? -17.595 -1.640 24.637 1.00 85.31 95 VAL A N 1
ATOM 743 C CA . VAL A 1 95 ? -16.964 -2.095 25.886 1.00 85.31 95 VAL A CA 1
ATOM 744 C C . VAL A 1 95 ? -17.128 -1.062 27.005 1.00 85.31 95 VAL A C 1
ATOM 746 O O . VAL A 1 95 ? -17.560 -1.400 28.106 1.00 85.31 95 VAL A O 1
ATOM 749 N N . MET A 1 96 ? -16.833 0.215 26.749 1.00 82.75 96 MET A N 1
ATOM 750 C CA . MET A 1 96 ? -16.874 1.263 27.780 1.00 82.75 96 MET A CA 1
ATOM 751 C C . MET A 1 96 ? -18.292 1.643 28.205 1.00 82.75 96 MET A C 1
ATOM 753 O O . MET A 1 96 ? -18.491 2.040 29.353 1.00 82.75 96 MET A O 1
ATOM 757 N N . GLY A 1 97 ? -19.273 1.533 27.307 1.00 81.88 97 GLY A N 1
ATOM 758 C CA . GLY A 1 97 ? -20.687 1.766 27.606 1.00 81.88 97 GLY A CA 1
ATOM 759 C C . GLY A 1 97 ? -21.211 0.861 28.729 1.00 81.88 97 GLY A C 1
ATOM 760 O O . GLY A 1 97 ? -21.553 1.371 29.799 1.00 81.88 97 GLY A O 1
ATOM 761 N N . PRO A 1 98 ? -21.232 -0.471 28.545 1.00 80.94 98 PRO A N 1
ATOM 762 C CA . PRO A 1 98 ? -21.670 -1.399 29.578 1.00 80.94 98 PRO A CA 1
ATOM 763 C C . PRO A 1 98 ? -20.745 -1.388 30.792 1.00 80.94 98 PRO A C 1
ATOM 765 O O . PRO A 1 98 ? -21.248 -1.466 31.906 1.00 80.94 98 PRO A O 1
ATOM 768 N N . LEU A 1 99 ? -19.430 -1.188 30.633 1.00 84.38 99 LEU A N 1
ATOM 769 C CA . LEU A 1 99 ? -18.532 -1.090 31.787 1.00 84.38 99 LEU A CA 1
ATOM 770 C C . LEU A 1 99 ? -18.891 0.100 32.695 1.00 84.38 99 LEU A C 1
ATOM 772 O O . LEU A 1 99 ? -18.922 -0.047 33.914 1.00 84.38 99 LEU A O 1
ATOM 776 N N . ARG A 1 100 ? -19.243 1.263 32.124 1.00 82.75 100 ARG A N 1
ATOM 777 C CA . ARG A 1 100 ? -19.759 2.407 32.899 1.00 82.75 100 ARG A CA 1
ATOM 778 C C . ARG A 1 100 ? -21.114 2.135 33.544 1.00 82.75 100 ARG A C 1
ATOM 780 O O . ARG A 1 100 ? -21.397 2.678 34.609 1.00 82.75 100 ARG A O 1
ATOM 787 N N . LEU A 1 101 ? -21.966 1.346 32.898 1.00 83.19 101 LEU A N 1
ATOM 788 C CA . LEU A 1 101 ? -23.264 0.985 33.458 1.00 83.19 101 LEU A CA 1
ATOM 789 C C . LEU A 1 101 ? -23.095 0.032 34.649 1.00 83.19 101 LEU A C 1
ATOM 791 O O . LEU A 1 101 ? -23.698 0.248 35.695 1.00 83.19 101 LEU A O 1
ATOM 795 N N . VAL A 1 102 ? -22.206 -0.956 34.519 1.00 86.62 102 VAL A N 1
ATOM 796 C CA . VAL A 1 102 ? -21.858 -1.907 35.581 1.00 86.62 102 VAL A CA 1
ATOM 797 C C . VAL A 1 102 ? -21.220 -1.190 36.767 1.00 86.62 102 VAL A C 1
ATOM 799 O O . VAL A 1 102 ? -21.625 -1.437 37.898 1.00 86.62 102 VAL A O 1
ATOM 802 N N . THR A 1 103 ? -20.282 -0.261 36.550 1.00 85.31 103 THR A N 1
ATOM 803 C CA . THR A 1 103 ? -19.678 0.493 37.665 1.00 85.31 103 THR A CA 1
ATOM 804 C C . THR A 1 103 ? -20.697 1.362 38.394 1.00 85.31 103 THR A C 1
ATOM 806 O O . THR A 1 103 ? -20.669 1.421 39.622 1.00 85.31 103 THR A O 1
ATOM 809 N N . LYS A 1 104 ? -21.638 1.983 37.672 1.00 84.56 104 LYS A N 1
ATOM 810 C CA . LYS A 1 104 ? -22.747 2.730 38.283 1.00 84.56 104 LYS A CA 1
ATOM 811 C C . LYS A 1 104 ? -23.704 1.827 39.058 1.00 84.56 104 LYS A C 1
ATOM 813 O O . LYS A 1 104 ? -24.077 2.176 40.172 1.00 84.56 104 LYS A O 1
ATOM 818 N N . ALA A 1 105 ? -24.066 0.671 38.507 1.00 82.62 105 ALA A N 1
ATOM 819 C CA . ALA A 1 105 ? -24.913 -0.301 39.193 1.00 82.62 105 ALA A CA 1
ATOM 820 C C . ALA A 1 105 ? -24.241 -0.828 40.468 1.00 82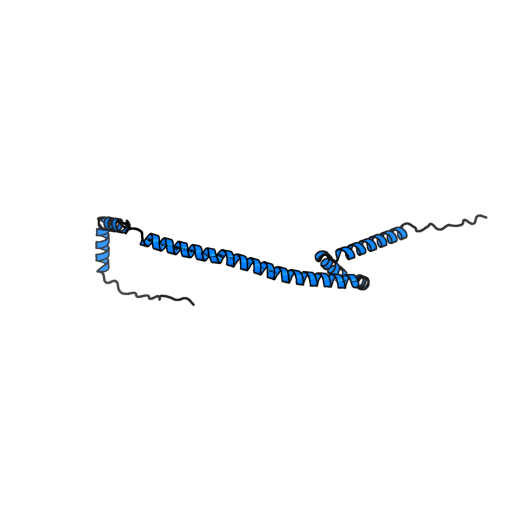.62 105 ALA A C 1
ATOM 822 O O . ALA A 1 105 ? -24.888 -0.929 41.504 1.00 82.62 105 ALA A O 1
ATOM 823 N N . PHE A 1 106 ? -22.933 -1.089 40.413 1.00 86.06 106 PHE A N 1
ATOM 824 C CA . PHE A 1 106 ? -22.151 -1.541 41.561 1.00 86.06 106 PHE A CA 1
ATOM 825 C C . PHE A 1 106 ? -21.991 -0.453 42.631 1.00 86.06 106 PHE A C 1
ATOM 827 O O . PHE A 1 106 ? -22.006 -0.745 43.822 1.00 86.06 106 PHE A O 1
ATOM 834 N N . ALA A 1 107 ? -21.851 0.815 42.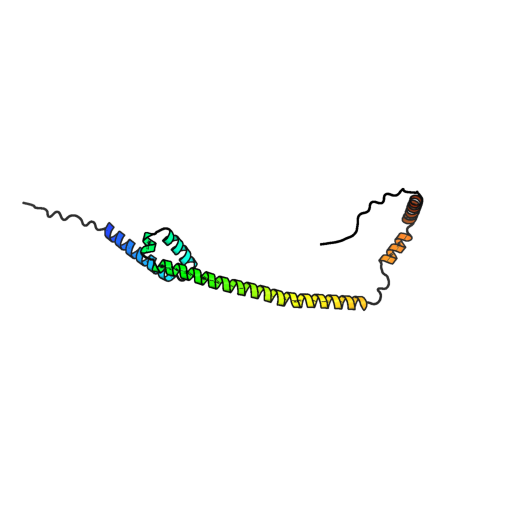234 1.00 82.69 107 ALA A N 1
ATOM 835 C CA . ALA A 1 107 ? -21.856 1.934 43.175 1.00 82.69 107 ALA A CA 1
ATOM 836 C C . ALA A 1 107 ? -23.222 2.074 43.864 1.00 82.69 107 ALA A C 1
ATOM 838 O O . ALA A 1 107 ? -23.280 2.159 45.086 1.00 82.69 107 ALA A O 1
ATOM 839 N N . ALA A 1 108 ? -24.315 1.993 43.101 1.00 77.31 108 ALA A N 1
ATOM 840 C CA . ALA A 1 108 ? -25.667 2.065 43.645 1.00 77.31 108 ALA A CA 1
ATOM 841 C C . ALA A 1 108 ? -25.974 0.906 44.606 1.00 77.31 108 ALA A C 1
ATOM 843 O O . ALA A 1 108 ? -26.541 1.127 45.672 1.00 77.31 108 ALA A O 1
ATOM 844 N N . THR A 1 109 ? -25.566 -0.327 44.285 1.00 75.12 109 THR A N 1
ATOM 845 C CA . THR A 1 109 ? -25.733 -1.453 45.214 1.00 75.12 109 THR A CA 1
ATOM 846 C C . THR A 1 109 ? -24.859 -1.311 46.452 1.00 75.12 109 THR A C 1
ATOM 848 O O . THR A 1 109 ? -25.318 -1.657 47.533 1.00 75.12 109 THR A O 1
ATOM 851 N N . ARG A 1 110 ? -23.641 -0.762 46.348 1.00 74.44 110 ARG A N 1
ATOM 852 C CA . ARG A 1 110 ? -22.818 -0.451 47.529 1.00 74.44 110 ARG A CA 1
ATOM 853 C C . ARG A 1 110 ? -23.472 0.595 48.419 1.00 74.44 110 ARG A C 1
ATOM 855 O O . ARG A 1 110 ? -23.518 0.371 49.621 1.00 74.44 110 ARG A O 1
ATOM 862 N N . ASP A 1 111 ? -24.007 1.672 47.854 1.00 72.25 111 ASP A N 1
ATOM 863 C CA . ASP A 1 111 ? -24.702 2.708 48.626 1.00 72.25 111 ASP A CA 1
ATOM 864 C C . ASP A 1 111 ? -25.945 2.142 49.322 1.00 72.25 111 ASP A C 1
ATOM 866 O O . ASP A 1 111 ? -26.171 2.415 50.499 1.00 72.25 111 ASP A O 1
ATOM 870 N N . VAL A 1 112 ? -26.708 1.280 48.641 1.00 73.44 112 VAL A N 1
ATOM 871 C CA . VAL A 1 112 ? -27.867 0.594 49.234 1.00 73.44 112 VAL A CA 1
ATOM 872 C C . VAL A 1 112 ? -27.440 -0.395 50.318 1.00 73.44 112 VAL A C 1
ATOM 874 O O . VAL A 1 112 ? -28.061 -0.428 51.375 1.00 73.44 112 VAL A O 1
ATOM 877 N N . VAL A 1 113 ? -26.366 -1.163 50.112 1.00 76.25 113 VAL A N 1
ATOM 878 C CA . VAL A 1 113 ? -25.837 -2.085 51.130 1.00 76.25 113 VAL A CA 1
ATOM 879 C C . VAL A 1 113 ? -25.329 -1.314 52.347 1.00 76.25 113 VAL A C 1
ATOM 881 O O . VAL A 1 113 ? -25.667 -1.690 53.465 1.00 76.25 113 VAL A O 1
ATOM 884 N N . VAL A 1 114 ? -24.599 -0.210 52.152 1.00 71.44 114 VAL A N 1
ATOM 885 C CA . VAL A 1 114 ? -24.133 0.681 53.230 1.00 71.44 114 VAL A CA 1
ATOM 886 C C . VAL A 1 114 ? -25.313 1.307 53.973 1.00 71.44 114 VAL A C 1
ATOM 888 O O . VAL A 1 114 ? -25.296 1.346 55.199 1.00 71.44 114 VAL A O 1
ATOM 891 N N . ALA A 1 115 ? -26.360 1.736 53.265 1.00 70.19 115 ALA A N 1
ATOM 892 C CA . ALA A 1 115 ? -27.572 2.273 53.880 1.00 70.19 115 ALA A CA 1
ATOM 893 C C . ALA A 1 115 ? -28.399 1.199 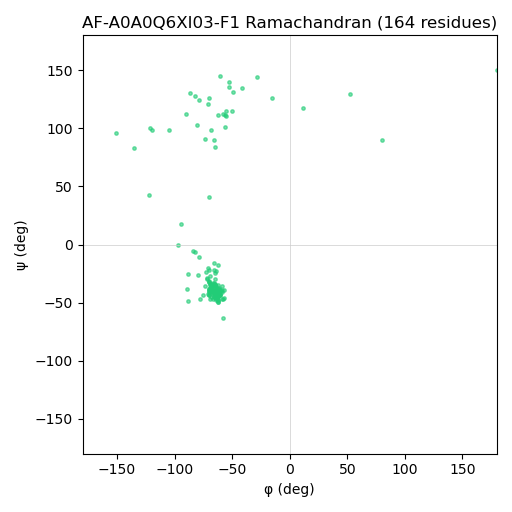54.612 1.00 70.19 115 ALA A C 1
ATOM 895 O O . ALA A 1 115 ? -29.038 1.494 55.618 1.00 70.19 115 ALA A O 1
ATOM 896 N N . SER A 1 116 ? -28.378 -0.048 54.131 1.00 67.44 116 SER A N 1
ATOM 897 C CA . SER A 1 116 ? -29.044 -1.196 54.765 1.00 67.44 116 SER A CA 1
ATOM 898 C C . SER A 1 116 ? -28.214 -1.848 55.873 1.00 67.44 116 SER A C 1
ATOM 900 O O . SER A 1 116 ? -28.687 -2.758 56.557 1.00 67.44 116 SER A O 1
ATOM 902 N N . MET A 1 117 ? -26.973 -1.397 56.060 1.00 58.19 117 MET A N 1
ATOM 903 C CA . MET A 1 117 ? -26.117 -1.880 57.125 1.00 58.19 117 MET A CA 1
ATOM 904 C C . MET A 1 117 ? -26.678 -1.355 58.455 1.00 58.19 117 MET A C 1
ATOM 906 O O . MET A 1 117 ? -26.892 -0.147 58.591 1.00 58.19 117 MET A O 1
ATOM 910 N N . PRO A 1 118 ? -26.943 -2.230 59.447 1.00 59.03 118 PRO A N 1
ATOM 911 C CA . PRO A 1 118 ? -27.396 -1.795 60.762 1.00 59.03 118 PRO A CA 1
ATOM 912 C C . PRO A 1 118 ? -26.417 -0.749 61.297 1.00 59.03 118 PRO A C 1
ATOM 914 O O . PRO A 1 118 ? -25.212 -0.938 61.096 1.00 59.03 118 PRO A O 1
ATOM 917 N N . PRO A 1 119 ? -26.887 0.326 61.963 1.00 56.47 119 PRO A N 1
ATOM 918 C CA . PRO A 1 119 ? -26.0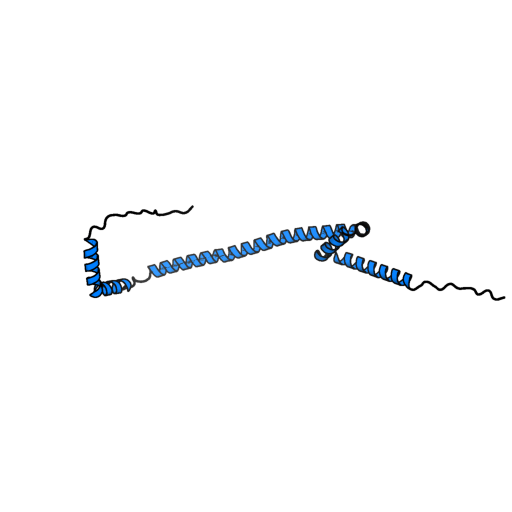17 1.400 62.428 1.00 56.47 119 PRO A CA 1
ATOM 919 C C . PRO A 1 119 ? -24.857 0.764 63.178 1.00 56.47 119 PRO A C 1
ATOM 921 O O . PRO A 1 119 ? -25.080 0.076 64.179 1.00 56.47 119 PRO A O 1
ATOM 924 N N . ALA A 1 120 ? -23.647 0.910 62.630 1.00 57.06 120 ALA A N 1
ATOM 925 C CA . ALA A 1 120 ? -22.450 0.298 63.175 1.00 57.06 120 ALA A CA 1
ATOM 926 C C . ALA A 1 120 ? -22.331 0.757 64.629 1.00 57.06 120 ALA A C 1
ATOM 928 O O . ALA A 1 120 ? -21.978 1.901 64.922 1.00 57.06 120 ALA A O 1
ATOM 929 N N . LYS A 1 121 ? -22.727 -0.119 65.557 1.00 54.06 121 LYS A N 1
ATOM 930 C CA . LYS A 1 121 ? -22.662 0.157 66.984 1.00 54.06 121 LYS A CA 1
ATOM 931 C C . LYS A 1 121 ? -21.183 0.355 67.303 1.00 54.06 121 LYS A C 1
ATOM 933 O O . LYS A 1 121 ? -20.424 -0.606 67.277 1.00 54.06 121 LYS A O 1
ATOM 938 N N . LYS A 1 122 ? -20.829 1.600 67.632 1.00 55.44 122 LYS A N 1
ATOM 939 C CA . LYS A 1 122 ? -19.503 2.105 68.029 1.00 55.44 122 LYS A CA 1
ATOM 940 C C . LYS A 1 122 ? -18.541 2.376 66.874 1.00 55.44 122 LYS A C 1
ATOM 942 O O . LYS A 1 122 ? -17.681 1.576 66.525 1.00 55.44 122 LYS A O 1
ATOM 947 N N . GLU A 1 123 ? -18.622 3.608 66.394 1.00 49.00 123 GLU A N 1
ATOM 948 C CA . GLU A 1 123 ? -17.557 4.298 65.681 1.00 49.00 123 GLU A CA 1
ATOM 949 C C . GLU A 1 123 ? -16.294 4.377 66.578 1.00 49.00 123 GLU A C 1
ATOM 951 O O . GLU A 1 123 ? -16.313 5.064 67.608 1.00 49.00 123 GLU A O 1
ATOM 956 N N . PRO A 1 124 ? -15.184 3.689 66.242 1.00 57.03 124 PRO A N 1
ATOM 957 C CA . PRO A 1 124 ? -13.987 3.624 67.088 1.00 57.03 124 PRO A CA 1
ATOM 958 C C . PRO A 1 124 ? -13.288 4.983 67.241 1.00 57.03 124 PRO A C 1
ATOM 960 O O . PRO A 1 124 ? -12.491 5.165 68.161 1.00 57.03 124 PRO A O 1
ATOM 963 N N . ALA A 1 125 ? -13.606 5.954 66.380 1.00 57.41 125 ALA A N 1
ATOM 964 C CA . ALA A 1 125 ? -13.116 7.322 66.492 1.00 57.41 125 ALA A CA 1
ATOM 965 C C . ALA A 1 125 ? -13.639 8.009 67.763 1.00 57.41 125 ALA A C 1
ATOM 967 O O . ALA A 1 125 ? -12.870 8.659 68.462 1.00 57.41 125 ALA A O 1
ATOM 968 N N . THR A 1 126 ? -14.907 7.789 68.131 1.00 57.06 126 THR A N 1
ATOM 969 C CA . THR A 1 126 ? -15.506 8.378 69.344 1.00 57.06 126 THR A CA 1
ATOM 970 C C . THR A 1 126 ? -14.950 7.774 70.636 1.00 57.06 126 THR A C 1
ATOM 972 O O . THR A 1 126 ? -14.825 8.459 71.650 1.00 57.06 126 THR A O 1
ATOM 975 N N . ALA A 1 127 ? -14.570 6.492 70.603 1.00 60.97 127 ALA A N 1
ATOM 976 C CA . ALA A 1 127 ? -13.892 5.838 71.717 1.00 60.97 127 ALA A CA 1
ATOM 977 C C . ALA A 1 127 ? -12.465 6.381 71.896 1.00 60.97 127 ALA A C 1
ATOM 979 O O . ALA A 1 127 ? -12.045 6.644 73.020 1.00 60.97 127 ALA A O 1
ATOM 980 N N . ARG A 1 128 ? -11.745 6.613 70.789 1.00 61.41 128 ARG A N 1
ATOM 981 C CA . ARG A 1 128 ? -10.384 7.170 70.807 1.00 61.41 128 ARG A CA 1
ATOM 982 C C . ARG A 1 128 ? -10.355 8.640 71.220 1.00 61.41 128 ARG A C 1
ATOM 984 O O . ARG A 1 128 ? -9.489 9.017 71.997 1.00 61.41 128 ARG A O 1
ATOM 991 N N . THR A 1 129 ? -11.314 9.458 70.785 1.00 63.56 129 THR A N 1
ATOM 992 C CA . THR A 1 129 ? -11.394 10.864 71.219 1.00 63.56 129 THR A CA 1
ATOM 993 C C . THR A 1 129 ? -11.760 10.995 72.694 1.00 63.56 129 THR A C 1
ATOM 995 O O . THR A 1 129 ? -11.243 11.881 73.364 1.00 63.56 129 THR A O 1
ATOM 998 N N . ARG A 1 130 ? -12.592 10.094 73.238 1.00 61.88 130 ARG A N 1
ATOM 999 C CA . ARG A 1 130 ? -12.839 10.026 74.688 1.00 61.88 130 ARG A CA 1
ATOM 1000 C C . ARG A 1 130 ? -11.614 9.560 75.469 1.00 61.88 130 ARG A C 1
ATOM 1002 O O . ARG A 1 130 ? -11.358 10.116 76.526 1.00 61.88 130 ARG A O 1
ATOM 1009 N N . ALA A 1 131 ? -10.864 8.585 74.953 1.00 67.69 131 ALA A N 1
ATOM 1010 C CA . ALA A 1 131 ? -9.629 8.130 75.587 1.00 67.69 131 ALA A CA 1
ATOM 1011 C C . ALA A 1 131 ? -8.585 9.257 75.662 1.00 67.69 131 ALA A C 1
ATOM 1013 O O . ALA A 1 131 ? -8.092 9.535 76.745 1.00 67.69 131 ALA A O 1
ATOM 1014 N N . LEU A 1 132 ? -8.349 9.980 74.559 1.00 65.56 132 LEU A N 1
ATOM 1015 C CA . LEU A 1 132 ? -7.419 11.119 74.537 1.00 65.56 132 LEU A CA 1
ATOM 1016 C C . LEU A 1 132 ? -7.872 12.284 75.427 1.00 65.56 132 LEU A C 1
ATOM 1018 O O . LEU A 1 132 ? -7.046 12.965 76.019 1.00 65.56 132 LEU A O 1
ATOM 1022 N N . LYS A 1 133 ? -9.183 12.528 75.536 1.00 64.00 133 LYS A N 1
ATOM 1023 C CA . LYS A 1 133 ? -9.722 13.595 76.395 1.00 64.00 133 LYS A CA 1
ATOM 1024 C C . LYS A 1 133 ? -9.585 13.283 77.892 1.00 64.00 133 LYS A C 1
ATOM 1026 O O . LYS A 1 133 ? -9.656 14.197 78.704 1.00 64.00 133 LYS A O 1
ATOM 1031 N N . ASN A 1 134 ? -9.409 12.011 78.240 1.00 65.94 134 ASN A N 1
ATOM 1032 C CA . ASN A 1 134 ? -9.223 11.555 79.613 1.00 65.94 134 ASN A CA 1
ATOM 1033 C C . ASN A 1 134 ? -7.739 11.352 79.972 1.00 65.94 134 ASN A C 1
ATOM 1035 O O . ASN A 1 134 ? -7.457 10.959 81.102 1.00 65.94 134 ASN A O 1
ATOM 1039 N N . ASP A 1 135 ? -6.810 11.593 79.039 1.00 70.88 135 ASP A N 1
ATOM 1040 C CA . ASP A 1 135 ? -5.374 11.509 79.308 1.00 70.88 135 ASP A CA 1
ATOM 1041 C C . ASP A 1 135 ? -4.903 12.785 80.034 1.00 70.88 135 ASP A C 1
ATOM 1043 O O . ASP A 1 135 ? -5.096 13.893 79.512 1.00 70.88 135 ASP A O 1
ATOM 1047 N N . PRO A 1 136 ? -4.264 12.670 81.214 1.00 62.53 136 PRO A N 1
ATOM 1048 C CA . PRO A 1 136 ? -3.856 13.821 82.020 1.00 62.53 136 PRO A CA 1
ATOM 1049 C C . PRO A 1 136 ? -2.813 14.710 81.320 1.00 62.53 136 PRO A C 1
ATOM 1051 O O . PRO A 1 136 ? -2.71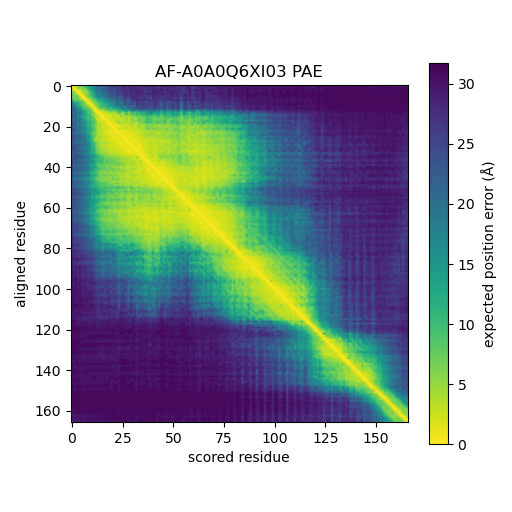5 15.904 81.616 1.00 62.53 136 PRO A O 1
ATOM 1054 N N . GLU A 1 137 ? -2.069 14.152 80.360 1.00 64.69 137 GLU A N 1
ATOM 1055 C CA . GLU A 1 137 ? -1.093 14.882 79.543 1.00 64.69 137 GLU A CA 1
ATOM 1056 C C . GLU A 1 137 ? -1.748 15.880 78.572 1.00 64.69 137 GLU A C 1
ATOM 1058 O O . GLU A 1 137 ? -1.143 16.897 78.242 1.00 64.69 137 GLU A O 1
ATOM 1063 N N . PHE A 1 138 ? -2.994 15.650 78.139 1.00 59.31 138 PHE A N 1
ATOM 1064 C CA . PHE A 1 138 ? -3.698 16.576 77.243 1.00 59.31 138 PHE A CA 1
ATOM 1065 C C . PHE A 1 138 ? -4.466 17.664 77.993 1.00 59.31 138 PHE A C 1
ATOM 1067 O O . PHE A 1 138 ? -4.632 18.754 77.445 1.00 59.31 138 PHE A O 1
ATOM 1074 N N . THR A 1 139 ? -4.878 17.423 79.244 1.00 59.66 139 THR A N 1
ATOM 1075 C CA . THR A 1 139 ? -5.477 18.462 80.102 1.00 59.66 139 THR A CA 1
ATOM 1076 C C . THR A 1 139 ? -4.502 19.599 80.396 1.00 59.66 139 THR A C 1
ATOM 1078 O O . THR A 1 139 ? -4.877 20.766 80.281 1.00 59.66 139 THR A O 1
ATOM 1081 N N . SER A 1 140 ? -3.235 19.276 80.679 1.00 60.97 140 SER A N 1
ATOM 1082 C CA . SER A 1 140 ? -2.198 20.284 80.933 1.00 60.97 140 SER A CA 1
ATOM 1083 C C . SER A 1 140 ? -1.901 21.125 79.688 1.00 60.97 140 SER A C 1
ATOM 1085 O O . SER A 1 140 ? -1.730 22.339 79.780 1.00 60.97 140 SER A O 1
ATOM 1087 N N . LEU A 1 141 ? -1.927 20.512 78.500 1.00 61.00 141 LEU A N 1
ATOM 1088 C CA . LEU A 1 141 ? -1.774 21.223 77.233 1.00 61.00 141 LEU A CA 1
ATOM 1089 C C . LEU A 1 141 ? -2.993 22.092 76.910 1.00 61.00 141 LEU A C 1
ATOM 1091 O O . LEU A 1 141 ? -2.818 23.208 76.428 1.00 61.00 141 LEU A O 1
ATOM 1095 N N . THR A 1 142 ? -4.220 21.644 77.196 1.00 62.88 142 THR A N 1
ATOM 1096 C CA . THR A 1 142 ? -5.409 22.492 77.014 1.00 62.88 142 THR A CA 1
ATOM 1097 C C . THR A 1 142 ? -5.442 23.683 77.966 1.00 62.88 142 THR A C 1
ATOM 1099 O O . THR A 1 142 ? -5.881 24.749 77.542 1.00 62.88 142 THR A O 1
ATOM 1102 N N . ASP A 1 143 ? -4.924 23.557 79.190 1.00 63.84 143 ASP A N 1
ATOM 1103 C CA . ASP A 1 143 ? -4.783 24.695 80.108 1.00 63.84 143 ASP A CA 1
ATOM 1104 C C . ASP A 1 143 ? -3.737 25.699 79.603 1.00 63.84 143 ASP A C 1
ATOM 1106 O O . ASP A 1 143 ? -3.975 26.907 79.635 1.00 63.84 143 ASP A O 1
ATOM 1110 N N . LEU A 1 144 ? -2.625 25.218 79.033 1.00 65.81 144 LEU A N 1
ATOM 1111 C CA . LEU A 1 144 ? -1.634 26.074 78.372 1.00 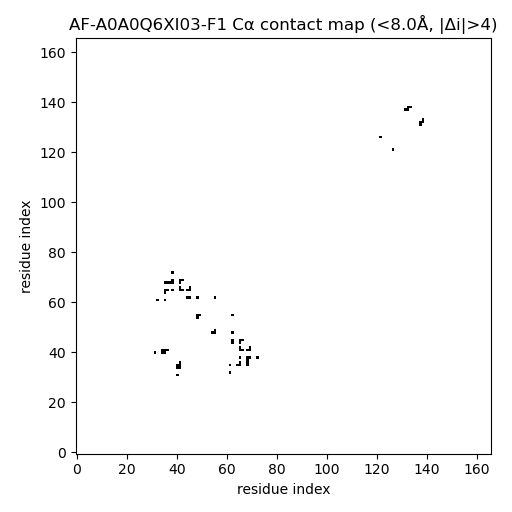65.81 144 LEU A CA 1
ATOM 1112 C C . LEU A 1 144 ? -2.212 26.763 77.124 1.00 65.81 144 LEU A C 1
ATOM 1114 O O . LEU A 1 144 ? -2.007 27.959 76.934 1.00 65.81 144 LEU A O 1
ATOM 1118 N N . PHE A 1 145 ? -2.983 26.053 76.295 1.00 63.66 145 PHE A N 1
ATOM 1119 C CA . PHE A 1 145 ? -3.648 26.637 75.123 1.00 63.66 145 PHE A CA 1
ATOM 1120 C C . PHE A 1 145 ? -4.761 27.619 75.502 1.00 63.66 145 PHE A C 1
ATOM 1122 O O . PHE A 1 145 ? -4.911 28.637 74.832 1.00 63.66 145 PHE A O 1
ATOM 1129 N N . SER A 1 146 ? -5.515 27.359 76.573 1.00 69.56 146 SER A N 1
ATOM 1130 C CA . SER A 1 146 ? -6.524 28.284 77.105 1.00 69.56 146 SER A CA 1
ATOM 1131 C C . SER A 1 146 ? -5.867 29.538 77.695 1.00 69.56 146 SER A C 1
ATOM 1133 O O . SER A 1 146 ? -6.315 30.657 77.445 1.00 69.56 146 SER A O 1
ATOM 1135 N N . SER A 1 147 ? -4.730 29.372 78.378 1.00 60.88 147 SER A N 1
ATOM 1136 C CA . SER A 1 147 ? -3.896 30.476 78.866 1.00 60.88 147 SER A CA 1
ATOM 1137 C C . SER A 1 147 ? -3.338 31.335 77.721 1.00 60.88 147 SER A C 1
ATOM 1139 O O . SER A 1 147 ? -3.346 32.561 77.820 1.00 60.88 147 SER A O 1
ATOM 1141 N N . VAL A 1 148 ? -2.939 30.723 76.599 1.00 60.59 148 VAL A N 1
ATOM 1142 C CA . VAL A 1 148 ? -2.488 31.437 75.388 1.00 60.59 148 VAL A CA 1
ATOM 1143 C C . VAL A 1 148 ? -3.656 32.078 74.625 1.00 60.59 148 VAL A C 1
ATOM 1145 O O . VAL A 1 148 ? -3.503 33.177 74.099 1.00 60.59 148 VAL A O 1
ATOM 1148 N N . ALA A 1 149 ? -4.835 31.452 74.590 1.00 57.94 149 ALA A N 1
ATOM 1149 C CA . ALA A 1 149 ? -6.031 32.003 73.943 1.00 57.94 149 ALA A CA 1
ATOM 1150 C C . ALA A 1 149 ? -6.625 33.213 74.691 1.00 57.94 149 ALA A C 1
ATOM 1152 O O . ALA A 1 149 ? -7.327 34.021 74.084 1.00 57.94 149 ALA A O 1
ATOM 1153 N N . ALA A 1 150 ? -6.325 33.362 75.985 1.00 56.25 150 ALA A N 1
ATOM 1154 C CA . ALA A 1 150 ? -6.675 34.538 76.782 1.00 56.25 150 ALA A CA 1
ATOM 1155 C C . ALA A 1 150 ? -5.692 35.719 76.609 1.00 56.25 150 ALA A C 1
ATOM 1157 O O . ALA A 1 150 ? -5.960 36.813 77.109 1.00 56.25 150 ALA A O 1
ATOM 1158 N N . ALA A 1 151 ? -4.577 35.540 75.888 1.00 51.38 151 ALA A N 1
ATOM 1159 C CA . ALA A 1 151 ? -3.678 36.630 75.518 1.00 51.38 151 ALA A CA 1
ATOM 1160 C C . ALA A 1 151 ? -4.154 37.292 74.206 1.00 51.38 151 ALA A C 1
ATOM 1162 O O . ALA A 1 151 ? -4.395 36.591 73.219 1.00 51.38 151 ALA A O 1
ATOM 1163 N N . PRO A 1 152 ? -4.281 38.633 74.135 1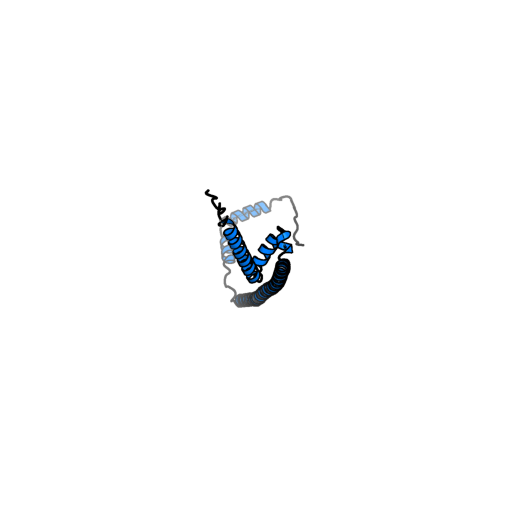.00 48.88 152 PRO A N 1
ATOM 1164 C CA . PRO A 1 152 ? -4.759 39.310 72.936 1.00 48.88 152 PRO A CA 1
ATOM 1165 C C . PRO A 1 152 ? -3.673 39.291 71.854 1.00 48.88 152 PRO A C 1
ATOM 1167 O O . PRO A 1 152 ? -2.839 40.192 71.759 1.00 48.88 152 PRO A O 1
ATOM 1170 N N . VAL A 1 153 ? -3.678 38.261 71.008 1.00 48.47 153 VAL A N 1
ATOM 1171 C CA . VAL A 1 153 ? -2.874 38.250 69.786 1.00 48.47 153 VAL A CA 1
ATOM 1172 C C . VAL A 1 153 ? -3.588 39.057 68.709 1.00 48.47 153 VAL A C 1
ATOM 1174 O O . VAL A 1 153 ? -4.578 38.649 68.104 1.00 48.47 153 VAL A O 1
ATOM 1177 N N . SER A 1 154 ? -3.059 40.265 68.542 1.00 46.75 154 SER A N 1
ATOM 1178 C CA . SER A 1 154 ? -3.386 41.243 67.518 1.00 46.75 154 SER A CA 1
ATOM 1179 C C . SER A 1 154 ? -3.571 40.607 66.138 1.00 46.75 154 SER A C 1
ATOM 1181 O O . SER A 1 154 ? -2.781 39.775 65.684 1.00 46.75 154 SER A O 1
ATOM 1183 N N . ALA A 1 155 ? -4.641 41.037 65.480 1.00 46.31 155 ALA A N 1
ATOM 1184 C CA . ALA A 1 155 ? -5.054 40.629 64.157 1.00 46.31 155 ALA A CA 1
ATOM 1185 C C . ALA A 1 155 ? -3.915 40.697 63.126 1.00 46.31 155 ALA A C 1
ATOM 1187 O O . ALA A 1 155 ? -3.303 41.743 62.907 1.00 46.31 155 ALA A O 1
ATOM 1188 N N . LYS A 1 156 ? -3.743 39.614 62.366 1.00 43.09 156 LYS A N 1
ATOM 1189 C CA . LYS A 1 156 ? -3.298 39.728 60.977 1.00 43.09 156 LYS A CA 1
ATOM 1190 C C . LYS A 1 156 ? -4.134 38.823 60.088 1.00 43.09 156 LYS A C 1
ATOM 1192 O O . LYS A 1 156 ? -3.767 37.705 59.742 1.00 43.09 156 LYS A O 1
ATOM 1197 N N . THR A 1 157 ? -5.290 39.358 59.720 1.00 41.41 157 THR A N 1
ATOM 1198 C CA . THR A 1 157 ? -6.071 38.934 58.565 1.00 41.41 157 THR A CA 1
ATOM 1199 C C . THR A 1 157 ? -5.177 39.017 57.328 1.00 41.41 157 THR A C 1
ATOM 1201 O O . THR A 1 157 ? -4.828 40.108 56.889 1.00 41.41 157 THR A O 1
ATOM 1204 N N . SER A 1 158 ? -4.798 37.877 56.755 1.00 41.09 158 SER A N 1
ATOM 1205 C CA . SER A 1 158 ? -4.394 37.816 55.352 1.00 41.09 158 SER A CA 1
ATOM 1206 C C . SER A 1 158 ? -5.316 36.842 54.644 1.00 41.09 158 SER A C 1
ATOM 1208 O O . SER A 1 158 ? -5.219 35.622 54.759 1.00 41.09 158 SER A O 1
ATOM 1210 N N . SER A 1 159 ? -6.281 37.441 53.964 1.00 45.44 159 SER A N 1
ATOM 1211 C CA . SER A 1 159 ? -7.184 36.831 53.009 1.00 45.44 159 SER A CA 1
ATOM 1212 C C . SER A 1 159 ? -6.432 36.051 51.928 1.00 45.44 159 SER A C 1
ATOM 1214 O O . SER A 1 159 ? -5.558 36.620 51.272 1.00 45.44 159 SER A O 1
ATOM 1216 N N . ARG A 1 160 ? -6.884 34.836 51.592 1.00 43.81 160 ARG A N 1
ATOM 1217 C CA . ARG A 1 160 ? -6.925 34.437 50.177 1.00 43.81 160 ARG A CA 1
ATOM 1218 C C . ARG A 1 160 ? -8.033 33.432 49.871 1.00 43.81 160 ARG A C 1
ATOM 1220 O O . ARG A 1 160 ? -7.907 32.234 50.074 1.00 43.81 160 ARG A O 1
ATOM 1227 N N . ALA A 1 161 ? -9.128 34.023 49.408 1.00 48.34 161 ALA A N 1
ATOM 1228 C CA . ALA A 1 161 ? -10.113 33.551 48.445 1.00 48.34 161 ALA A CA 1
ATOM 1229 C C . ALA A 1 161 ? -10.096 32.067 48.021 1.00 48.34 161 ALA A C 1
ATOM 1231 O O . ALA A 1 161 ? -9.216 31.581 47.316 1.00 48.34 161 ALA A O 1
ATOM 1232 N N . SER A 1 162 ? -11.213 31.427 48.352 1.00 47.00 162 SER A N 1
ATOM 1233 C CA . SER A 1 162 ? -11.964 30.459 47.553 1.00 47.00 162 SER A CA 1
ATOM 1234 C C . SER A 1 162 ? -11.849 30.620 46.024 1.00 47.00 162 SER A C 1
ATOM 1236 O O . SER A 1 162 ? -11.958 31.740 45.545 1.00 47.00 162 SER A O 1
ATOM 1238 N N . ARG A 1 163 ? -11.844 29.473 45.313 1.00 45.81 163 ARG A N 1
ATOM 1239 C CA . ARG A 1 163 ? -12.620 29.127 44.086 1.00 45.81 163 ARG A CA 1
ATOM 1240 C C . ARG A 1 163 ? -12.522 30.119 42.895 1.00 45.81 163 ARG A C 1
ATOM 1242 O O . ARG A 1 163 ? -12.872 31.277 43.017 1.00 45.81 163 ARG A O 1
ATOM 1249 N N . LYS A 1 164 ? -12.233 29.712 41.655 1.00 44.34 164 LYS A N 1
ATOM 1250 C CA . LYS A 1 164 ? -12.995 28.746 40.844 1.00 44.34 164 LYS A CA 1
ATOM 1251 C C . LYS A 1 164 ? -12.302 28.587 39.476 1.00 44.34 164 LYS A C 1
ATOM 1253 O O . LYS A 1 164 ? -11.701 29.535 38.985 1.00 44.34 164 LYS A O 1
ATOM 1258 N N . ALA A 1 165 ? -12.434 27.400 38.892 1.00 42.31 165 ALA A N 1
ATOM 1259 C CA . ALA A 1 165 ? -12.024 27.063 37.534 1.00 42.31 165 ALA A CA 1
ATOM 1260 C C . ALA A 1 165 ? -12.737 27.905 36.458 1.00 42.31 165 ALA A C 1
ATOM 1262 O O . ALA A 1 165 ? -13.935 28.182 36.589 1.00 42.31 165 ALA A O 1
ATOM 1263 N N . ALA A 1 166 ? -11.997 28.208 35.393 1.00 47.41 166 ALA A N 1
ATOM 1264 C CA . ALA A 1 166 ? -12.450 28.288 34.009 1.00 47.41 166 ALA A CA 1
ATOM 1265 C C . ALA A 1 166 ? -11.341 27.674 33.146 1.00 47.41 166 ALA A C 1
ATOM 1267 O O . ALA A 1 166 ? -10.162 27.971 33.450 1.00 47.41 166 ALA A O 1
#

Secondary structure (DSSP, 8-state):
-----------TTHHHHHHHHHHHHHHHHHHHHHHTTSHHHHHHHHHHHHH-HHHHHHTHHHHHHHHHHHHHHHHHHHHHHHHHHHHHHHHHHHHHHHHHHHHHHHHHHHHHHHHHS---S--HHHHHHHHHHT-HHHHHHHHHHHHHHTS---------------

Sequence (166 aa):
MSEEVSQGQPSLPIAHLVSRRSVEEDRAWSQLYAAIHQPSAAEEVVKQLDGDAQSKRNHLALYIRAKTTLREQKASEARNQRVGAFVRTALTFVVMGPLRLVTKAFAATRDVVVASMPPAKKEPATARTRALKNDPEFTSLTDLFSSVAAAPVSAKTSSRASRKAA

Solvent-accessible surface area (backbone atoms only — not comparable to full-atom values): 9868 Å² total; per-residue (Å²): 138,86,80,80,81,79,75,79,76,81,82,69,67,60,63,55,51,54,53,50,50,51,53,54,50,54,51,52,52,55,51,51,65,70,44,32,82,39,55,72,56,16,52,55,50,45,57,53,35,73,72,32,70,68,61,31,66,78,39,43,70,57,50,53,49,20,56,48,40,49,51,52,48,54,54,50,49,57,51,50,51,54,50,53,51,48,53,54,50,50,51,48,50,67,50,51,51,55,51,54,50,50,51,50,51,52,49,52,51,48,53,50,49,59,69,68,45,72,79,72,83,74,62,67,66,63,58,48,52,51,52,53,71,68,35,72,76,49,54,57,50,49,52,52,51,51,59,53,69,72,49,91,77,76,85,77,90,75,86,79,80,78,87,80,91,132

Mean predicted aligned error: 19.72 Å

Radius of gyration: 46.11 Å; Cα contacts (8 Å, |Δi|>4): 39; chains: 1; bounding box: 83×60×137 Å

Foldseek 3Di:
DDDPPPPPDDPPPPVVVVVVVVVVVVVVVVVLLVCLLPLVSLVVVLVVCVVPVVVCVVPVVSVVSSVVSNVVVVVVVVVVVVVVVVVVVVVCCVVVVVVVVVVVVVVVVVVVVVVVPDDPPDDPVVVVVVVVVPDPVVVVVVVVVVVVVPDDDDDDDDDDDDDDDD